Protein AF-A0A2H9RKA5-F1 (afdb_monomer_lite)

Radius of gyration: 24.96 Å; chains: 1; bounding box: 64×32×55 Å

Secondary structure (DSSP, 8-state):
---HHHHHHHHHHHHHHHHHHTTPPP---HHHHHHHHHHHHHHHH-HHHHHHHHHHHHHHHHHHHHHHHHHHHHHHHHHHHHHHHSSSSGGG----SS--S----HHHHHHHHT--HHHHHHHHHHTTTS-HHHHHHHHHT-

Foldseek 3Di:
DDDVVVVVLVVLVVVCVVCVVVVHHRPDPSLVVVLCVVLVVVCVVPPVVSVVCNVCVVVVVVVVVVVVVVVVVLVVQQVVQCVPVVGRPHPCADDGPDPTFQRDNLVVVCVVLVHDSVQLVVQCVVVSVDDNVVSCCVSSVD

Sequence (142 aa):
IFSAKYRRLTKESLDCMFRTVTLRKCRSGLDERIKGDVTGKLMRFSPGLAKGFFRYYKIIAWIILIIFIWSAYASALGMYNYYKHGNCNGVEGGFCILPGGNDYDTKALALEYGLDEKELADCLEKNRYLGKEECLNYCLGI

Structure (mmCIF, N/CA/C/O backbone):
data_AF-A0A2H9RKA5-F1
#
_entry.id   AF-A0A2H9RKA5-F1
#
loop_
_atom_site.group_PDB
_atom_site.id
_atom_site.type_symbol
_atom_site.label_atom_id
_atom_site.label_alt_id
_atom_site.label_comp_id
_atom_site.label_asym_id
_atom_site.label_entity_id
_atom_site.label_seq_id
_atom_site.pdbx_PDB_ins_code
_atom_site.Cartn_x
_atom_site.Cartn_y
_atom_site.Cartn_z
_atom_site.occupancy
_atom_site.B_iso_or_equiv
_atom_site.auth_seq_id
_atom_site.auth_comp_id
_atom_site.auth_asym_id
_atom_site.auth_atom_id
_atom_site.pdbx_PDB_model_num
ATOM 1 N N . ILE A 1 1 ? -3.344 -20.237 9.811 1.00 48.34 1 ILE A N 1
ATOM 2 C CA . ILE A 1 1 ? -4.195 -19.374 8.946 1.00 48.34 1 ILE A CA 1
ATOM 3 C C . ILE A 1 1 ? -5.612 -19.928 8.705 1.00 48.34 1 ILE A C 1
ATOM 5 O O . ILE A 1 1 ? -6.524 -19.138 8.498 1.00 48.34 1 ILE A O 1
ATOM 9 N N . PHE A 1 2 ? -5.867 -21.234 8.870 1.00 46.75 2 PHE A N 1
ATOM 10 C CA . PHE A 1 2 ? -7.210 -21.830 8.757 1.00 46.75 2 PHE A CA 1
ATOM 11 C C . PHE A 1 2 ? -7.879 -22.109 10.117 1.00 46.75 2 PHE A C 1
ATOM 13 O O . PHE A 1 2 ? -8.161 -23.253 10.447 1.00 46.75 2 PHE A O 1
ATOM 20 N N . SER A 1 3 ? -8.149 -21.085 10.934 1.00 56.56 3 SER A N 1
ATOM 21 C CA . SER A 1 3 ? -9.073 -21.276 12.070 1.00 56.56 3 SER A CA 1
ATOM 22 C C . SER A 1 3 ? -10.496 -20.964 11.611 1.00 56.56 3 SER A C 1
ATOM 24 O O . SER A 1 3 ? -10.734 -19.918 11.000 1.00 56.56 3 SER A O 1
ATOM 26 N N . ALA A 1 4 ? -11.451 -21.846 11.915 1.00 65.75 4 ALA A N 1
ATOM 27 C CA . ALA A 1 4 ? -12.864 -21.709 11.542 1.00 65.75 4 ALA A CA 1
ATOM 28 C C . ALA A 1 4 ? -13.466 -20.347 11.945 1.00 65.75 4 ALA A C 1
ATOM 30 O O . ALA A 1 4 ? -14.308 -19.797 11.232 1.00 65.75 4 ALA A O 1
ATOM 31 N N . LYS A 1 5 ? -12.961 -19.762 13.041 1.00 67.44 5 LYS A N 1
ATOM 32 C CA . LYS A 1 5 ? -13.312 -18.417 13.509 1.00 67.44 5 LYS A CA 1
ATOM 33 C C . LYS A 1 5 ? -12.943 -17.328 12.495 1.00 67.44 5 LYS A C 1
ATOM 35 O O . LYS A 1 5 ? -13.793 -16.508 12.159 1.00 67.44 5 LYS A O 1
ATOM 40 N N . TYR A 1 6 ? -11.718 -17.340 11.965 1.00 69.38 6 TYR A N 1
ATOM 41 C CA . TYR A 1 6 ? -11.275 -16.342 10.985 1.00 69.38 6 TYR A CA 1
ATOM 42 C C . TYR A 1 6 ? -11.999 -16.504 9.646 1.00 69.38 6 TYR A C 1
ATOM 44 O O . TYR A 1 6 ? -12.414 -15.509 9.069 1.00 69.38 6 TYR A O 1
ATOM 52 N N . ARG A 1 7 ? -12.271 -17.738 9.195 1.00 77.12 7 ARG A N 1
ATOM 53 C CA . ARG A 1 7 ? -12.998 -17.984 7.933 1.00 77.12 7 ARG A CA 1
ATOM 54 C C . ARG A 1 7 ? -14.420 -17.410 7.944 1.00 77.12 7 ARG A C 1
ATOM 56 O O . ARG A 1 7 ? -14.873 -16.899 6.922 1.00 77.12 7 ARG A O 1
ATOM 63 N N . ARG A 1 8 ? -15.126 -17.490 9.080 1.00 79.44 8 ARG A N 1
ATOM 64 C CA . ARG A 1 8 ? -16.472 -16.910 9.228 1.00 79.44 8 ARG A CA 1
ATOM 65 C C . ARG A 1 8 ? -16.429 -15.383 9.171 1.00 79.44 8 ARG A C 1
ATOM 67 O O . ARG A 1 8 ? -17.203 -14.803 8.418 1.00 79.44 8 ARG A O 1
ATOM 74 N N . LEU A 1 9 ? -15.486 -14.762 9.887 1.00 76.69 9 LEU A N 1
ATOM 75 C CA . LEU A 1 9 ? -15.279 -13.311 9.830 1.00 76.69 9 LEU A CA 1
ATOM 76 C C . LEU A 1 9 ? -14.918 -12.850 8.413 1.00 76.69 9 LEU A C 1
ATOM 78 O O . LEU A 1 9 ? -15.536 -11.922 7.912 1.00 76.69 9 LEU A O 1
ATOM 82 N N . THR A 1 10 ? -13.986 -13.523 7.730 1.00 79.62 10 THR A N 1
ATOM 83 C CA . THR A 1 10 ? -13.591 -13.160 6.359 1.00 79.62 10 THR A CA 1
ATOM 84 C C . THR A 1 10 ? -14.762 -13.244 5.382 1.00 79.62 10 THR A C 1
ATOM 86 O O . THR A 1 10 ? -14.905 -12.362 4.542 1.00 79.62 10 THR A O 1
ATOM 89 N N . LYS A 1 11 ? -15.631 -14.259 5.494 1.00 81.81 11 LYS A N 1
ATOM 90 C CA . LYS A 1 11 ? -16.845 -14.351 4.665 1.00 81.81 11 LYS A CA 1
ATOM 91 C C . LYS A 1 11 ? -17.804 -13.185 4.910 1.00 81.81 11 LYS A C 1
ATOM 93 O O . LYS A 1 11 ? -18.315 -12.629 3.945 1.00 81.81 11 LYS A O 1
ATOM 98 N N . GLU A 1 12 ? -18.029 -12.816 6.172 1.00 80.75 12 GLU A N 1
ATOM 99 C CA . GLU A 1 12 ? -18.874 -11.666 6.522 1.00 80.75 12 GLU A CA 1
ATOM 100 C C . GLU A 1 12 ? -18.278 -10.352 5.989 1.00 80.75 12 GLU A C 1
ATOM 102 O O . GLU A 1 12 ? -19.003 -9.564 5.386 1.00 80.75 12 GLU A O 1
ATOM 107 N N . SER A 1 13 ? -16.964 -10.142 6.129 1.00 80.62 13 SER A N 1
ATOM 108 C CA . SER A 1 13 ? -16.269 -8.962 5.597 1.00 80.62 13 SER A CA 1
ATOM 109 C C . SER A 1 13 ? -16.319 -8.885 4.070 1.00 80.62 13 SER A C 1
ATOM 111 O O . SER A 1 13 ? -16.569 -7.812 3.524 1.00 80.62 13 SER A O 1
ATOM 113 N N . LEU A 1 14 ? -16.108 -10.008 3.374 1.00 81.00 14 LEU A N 1
ATOM 114 C CA . LEU A 1 14 ? -16.146 -10.067 1.911 1.00 81.00 14 LEU A CA 1
ATOM 115 C C . LEU A 1 14 ? -17.554 -9.799 1.373 1.00 81.00 14 LEU A C 1
ATOM 117 O O . LEU A 1 14 ? -17.700 -8.958 0.491 1.00 81.00 14 LEU A O 1
ATOM 121 N N . ASP A 1 15 ? -18.592 -10.439 1.925 1.00 82.56 15 ASP A N 1
ATOM 122 C CA . ASP A 1 15 ? -19.989 -10.169 1.536 1.00 82.56 15 ASP A CA 1
ATOM 123 C C . ASP A 1 15 ? -20.332 -8.684 1.726 1.00 82.56 15 ASP A C 1
ATOM 125 O O . ASP A 1 15 ? -20.945 -8.054 0.863 1.00 82.56 15 ASP A O 1
ATOM 129 N N . CYS A 1 16 ? -19.852 -8.091 2.819 1.00 81.00 16 CYS A N 1
ATOM 130 C CA . CYS A 1 16 ? -19.988 -6.667 3.076 1.00 81.00 16 CYS A CA 1
ATOM 131 C C . CYS A 1 16 ? -19.253 -5.774 2.065 1.00 81.00 16 CYS A C 1
ATOM 133 O O . CYS A 1 16 ? -19.842 -4.808 1.574 1.00 81.00 16 CYS A O 1
ATOM 135 N N . MET A 1 17 ? -17.998 -6.085 1.722 1.00 79.69 17 MET A N 1
ATOM 136 C CA . MET A 1 17 ? -17.237 -5.350 0.704 1.00 79.69 17 MET A CA 1
ATOM 137 C C . MET A 1 17 ? -17.929 -5.409 -0.656 1.00 79.69 17 MET A C 1
ATOM 139 O O . MET A 1 17 ? -18.163 -4.364 -1.257 1.00 79.69 17 MET A O 1
ATOM 143 N N . PHE A 1 18 ? -18.323 -6.601 -1.114 1.00 80.69 18 PHE A N 1
ATOM 144 C CA . PHE A 1 18 ? -19.013 -6.760 -2.396 1.00 80.69 18 PHE A CA 1
ATOM 145 C C . PHE A 1 18 ? -20.341 -6.000 -2.423 1.00 80.69 18 PHE A C 1
ATOM 147 O O . PHE A 1 18 ? -20.632 -5.297 -3.389 1.00 80.69 18 PHE A O 1
ATOM 154 N N . ARG A 1 19 ? -21.124 -6.048 -1.338 1.00 81.81 19 ARG A N 1
ATOM 155 C CA . ARG A 1 19 ? -22.354 -5.251 -1.224 1.00 81.81 19 ARG A CA 1
ATOM 156 C C . ARG A 1 19 ? -22.077 -3.752 -1.271 1.00 81.81 19 ARG A C 1
ATOM 158 O O . ARG A 1 19 ? -22.781 -3.052 -1.992 1.00 81.81 19 ARG A O 1
ATOM 165 N N . THR A 1 20 ? -21.045 -3.284 -0.576 1.00 78.56 20 THR A N 1
ATOM 166 C CA . THR A 1 20 ? -20.651 -1.866 -0.547 1.00 78.56 20 THR A CA 1
ATOM 167 C C . THR A 1 20 ? -20.220 -1.375 -1.928 1.00 78.56 20 THR A C 1
ATOM 169 O O . THR A 1 20 ? -20.661 -0.310 -2.349 1.00 78.56 20 THR A O 1
ATOM 172 N N . VAL A 1 21 ? -19.449 -2.178 -2.672 1.00 81.88 21 VAL A N 1
ATOM 173 C CA . VAL A 1 21 ? -19.100 -1.891 -4.077 1.00 81.88 21 VAL A CA 1
ATOM 174 C C . VAL A 1 21 ? -20.362 -1.787 -4.942 1.00 81.88 21 VAL A C 1
ATOM 176 O O . VAL A 1 21 ? -20.456 -0.911 -5.793 1.00 81.88 21 VAL A O 1
ATOM 179 N N . THR A 1 22 ? -21.382 -2.609 -4.674 1.00 85.06 22 THR A N 1
ATOM 180 C CA . THR A 1 22 ? -22.701 -2.526 -5.336 1.00 85.06 22 THR A CA 1
ATOM 181 C C . THR A 1 22 ? -23.665 -1.499 -4.717 1.00 85.06 22 THR A C 1
ATOM 183 O O . THR A 1 22 ? -24.870 -1.579 -4.954 1.00 85.06 22 THR A O 1
ATOM 186 N N . LEU A 1 23 ? -23.179 -0.564 -3.887 1.00 78.69 23 LEU A N 1
ATOM 187 C CA . LEU A 1 23 ? -23.970 0.466 -3.188 1.00 78.69 23 LEU A CA 1
ATOM 188 C C . LEU A 1 23 ? -25.093 -0.076 -2.277 1.00 78.69 23 LEU A C 1
ATOM 190 O O . LEU A 1 23 ? -26.021 0.642 -1.900 1.00 78.69 23 LEU A O 1
ATOM 194 N N . ARG A 1 24 ? -25.024 -1.350 -1.879 1.00 78.81 24 ARG A N 1
ATOM 195 C CA . ARG A 1 24 ? -25.981 -1.993 -0.970 1.00 78.81 24 ARG A CA 1
ATOM 196 C C . ARG A 1 24 ? -25.491 -1.908 0.473 1.00 78.81 24 ARG A C 1
ATOM 198 O O . ARG A 1 24 ? -24.317 -2.127 0.760 1.00 78.81 24 ARG A O 1
ATOM 205 N N . LYS A 1 25 ? -26.418 -1.666 1.407 1.00 70.75 25 LYS A N 1
ATOM 206 C CA . LYS A 1 25 ? -26.121 -1.683 2.847 1.00 70.75 25 LYS A CA 1
ATOM 207 C C . LYS A 1 25 ? -25.689 -3.083 3.296 1.00 70.75 25 LYS A C 1
ATOM 209 O O . LYS A 1 25 ? -26.328 -4.087 2.966 1.00 70.75 25 LYS A O 1
ATOM 214 N N . CYS A 1 26 ? -24.625 -3.130 4.089 1.00 72.75 26 CYS A N 1
ATOM 215 C CA . CYS A 1 26 ? -24.232 -4.312 4.844 1.00 72.75 26 CYS A CA 1
ATOM 216 C C . CYS A 1 26 ? -25.342 -4.763 5.792 1.00 72.75 26 CYS A C 1
ATOM 218 O O . CYS A 1 26 ? -25.965 -3.936 6.453 1.00 72.75 26 CYS A O 1
ATOM 220 N N . ARG A 1 27 ? -25.559 -6.080 5.895 1.00 66.31 27 ARG A N 1
ATOM 221 C CA . ARG A 1 27 ? -26.451 -6.673 6.908 1.00 66.31 27 ARG A CA 1
ATOM 222 C C . ARG A 1 27 ? -25.726 -7.077 8.200 1.00 66.31 27 ARG A C 1
ATOM 224 O O . ARG A 1 27 ? -26.387 -7.467 9.153 1.00 66.31 27 ARG A O 1
ATOM 231 N N . SER A 1 28 ? -24.393 -7.028 8.226 1.00 66.62 28 SER A N 1
ATOM 232 C CA . SER A 1 28 ? -23.585 -7.513 9.351 1.00 66.62 28 SER A CA 1
ATOM 233 C C . SER A 1 28 ? -23.190 -6.377 10.300 1.00 66.62 28 SER A C 1
ATOM 235 O O . SER A 1 28 ? -22.651 -5.378 9.837 1.00 66.62 28 SER A O 1
ATOM 237 N N . GLY A 1 29 ? -23.389 -6.562 11.613 1.00 72.44 29 GLY A N 1
ATOM 238 C CA . GLY A 1 29 ? -22.880 -5.686 12.690 1.00 72.44 29 GLY A CA 1
ATOM 239 C C . GLY A 1 29 ? -21.406 -5.949 13.028 1.00 72.44 29 GLY A C 1
ATOM 240 O O . GLY A 1 29 ? -21.012 -6.013 14.196 1.00 72.44 29 GLY A O 1
ATOM 241 N N . LEU A 1 30 ? -20.601 -6.239 12.004 1.00 72.75 30 LEU A N 1
ATOM 242 C CA . LEU A 1 30 ? -19.183 -6.565 12.144 1.00 72.75 30 LEU A CA 1
ATOM 243 C C . LEU A 1 30 ? -18.394 -5.364 12.683 1.00 72.75 30 LEU A C 1
ATOM 245 O O . LEU A 1 30 ? -17.514 -5.530 13.524 1.00 72.75 30 LEU A O 1
ATOM 249 N N . ASP A 1 31 ? -18.736 -4.166 12.221 1.00 71.50 31 ASP A N 1
ATOM 250 C CA . ASP A 1 31 ? -18.198 -2.888 12.679 1.00 71.50 31 ASP A CA 1
ATOM 251 C C . ASP A 1 31 ? -18.388 -2.701 14.187 1.00 71.50 31 ASP A C 1
ATOM 253 O O . ASP A 1 31 ? -17.439 -2.371 14.896 1.00 71.50 31 ASP A O 1
ATOM 257 N N . GLU A 1 32 ? -19.576 -3.004 14.701 1.00 76.81 32 GLU A N 1
ATOM 258 C CA . GLU A 1 32 ? -19.897 -2.872 16.119 1.00 76.81 32 GLU A CA 1
ATOM 259 C C . GLU A 1 32 ? -19.173 -3.921 16.976 1.00 76.81 32 GLU A C 1
ATOM 261 O O . GLU A 1 32 ? -18.641 -3.601 18.042 1.00 76.81 32 GLU A O 1
ATOM 266 N N . ARG A 1 33 ? -19.031 -5.154 16.467 1.00 79.69 33 ARG A N 1
ATOM 267 C CA . ARG A 1 33 ? -18.228 -6.210 17.111 1.00 79.69 33 ARG A CA 1
ATOM 268 C C . ARG A 1 33 ? -16.739 -5.873 17.149 1.00 79.69 33 ARG A C 1
ATOM 270 O O . ARG A 1 33 ? -16.105 -6.070 18.182 1.00 79.69 33 ARG A O 1
ATOM 277 N N . ILE A 1 34 ? -16.175 -5.372 16.048 1.00 80.06 34 ILE A N 1
ATOM 278 C CA . ILE A 1 34 ? -14.762 -4.970 15.973 1.00 80.06 34 ILE A CA 1
ATOM 279 C C . ILE A 1 34 ? -14.519 -3.775 16.891 1.00 80.06 34 ILE A C 1
ATOM 281 O O . ILE A 1 34 ? -13.565 -3.785 17.666 1.00 80.06 34 ILE A O 1
ATOM 285 N N . LYS A 1 35 ? -15.397 -2.769 16.849 1.00 79.94 35 LYS A N 1
ATOM 286 C CA . LYS A 1 35 ? -15.331 -1.610 17.739 1.00 79.94 35 LYS A CA 1
ATOM 287 C C . LYS A 1 35 ? -15.366 -2.046 19.204 1.00 79.94 35 LYS A C 1
ATOM 289 O O . LYS A 1 35 ? -14.507 -1.627 19.970 1.00 79.94 35 LYS A O 1
ATOM 294 N N . GLY A 1 36 ? -16.293 -2.930 19.576 1.00 80.50 36 GLY A N 1
ATOM 295 C CA . GLY A 1 36 ? -16.406 -3.477 20.929 1.00 80.50 36 GLY A CA 1
ATOM 296 C C . GLY A 1 36 ? -15.172 -4.268 21.374 1.00 80.50 36 GLY A C 1
ATOM 297 O O . GLY A 1 36 ? -14.652 -4.016 22.459 1.00 80.50 36 GLY A O 1
ATOM 298 N N . ASP A 1 37 ? -14.661 -5.177 20.538 1.00 83.19 37 ASP A N 1
ATOM 299 C CA . ASP A 1 37 ? -13.498 -6.013 20.882 1.00 83.19 37 ASP A CA 1
ATOM 300 C C . ASP A 1 37 ? -12.205 -5.186 20.992 1.00 83.19 37 ASP A C 1
ATOM 302 O O . ASP A 1 37 ? -11.422 -5.359 21.929 1.00 83.19 37 ASP A O 1
ATOM 306 N N . VAL A 1 38 ? -11.995 -4.236 20.072 1.00 82.12 38 VAL A N 1
ATOM 307 C CA . VAL A 1 38 ? -10.823 -3.347 20.084 1.00 82.12 38 VAL A CA 1
ATOM 308 C C . VAL A 1 38 ? -10.900 -2.363 21.246 1.00 82.12 38 VAL A C 1
ATOM 310 O O . VAL A 1 38 ? -9.929 -2.235 21.988 1.00 82.12 38 VAL A O 1
ATOM 313 N N . THR A 1 39 ? -12.044 -1.705 21.465 1.00 80.75 39 THR A N 1
ATOM 314 C CA . THR A 1 39 ? -12.217 -0.795 22.607 1.00 80.75 39 THR A CA 1
ATOM 315 C C . THR A 1 39 ? -12.094 -1.544 23.933 1.00 80.75 39 THR A C 1
ATOM 317 O O . THR A 1 39 ? -11.425 -1.043 24.832 1.00 80.75 39 THR A O 1
ATOM 320 N N . GLY A 1 40 ? -12.645 -2.756 24.052 1.00 81.62 40 GLY A N 1
ATOM 321 C CA . GLY A 1 40 ? -12.539 -3.580 25.259 1.00 81.62 40 GLY A CA 1
ATOM 322 C C . GLY A 1 40 ? -11.099 -3.985 25.591 1.00 81.62 40 GLY A C 1
ATOM 323 O O . GLY A 1 40 ? -10.693 -3.932 26.752 1.00 81.62 40 GLY A O 1
ATOM 324 N N . LYS A 1 41 ? -10.288 -4.322 24.580 1.00 83.38 41 LYS A N 1
ATOM 325 C CA . LYS A 1 41 ? -8.847 -4.570 24.769 1.00 83.38 41 LYS A CA 1
ATOM 326 C C . LYS A 1 41 ? -8.078 -3.291 25.083 1.00 83.38 41 LYS A C 1
ATOM 328 O O . LYS A 1 41 ? -7.233 -3.300 25.973 1.00 83.38 41 LYS A O 1
ATOM 333 N N . LEU A 1 42 ? -8.387 -2.192 24.398 1.00 82.81 42 LEU A N 1
ATOM 334 C CA . LEU A 1 42 ? -7.706 -0.913 24.586 1.00 82.81 42 LEU A CA 1
ATOM 335 C C . LEU A 1 42 ? -7.991 -0.312 25.970 1.00 82.81 42 LEU A C 1
ATOM 337 O O . LEU A 1 42 ? -7.088 0.255 26.577 1.00 82.81 42 LEU A O 1
ATOM 341 N N . MET A 1 43 ? -9.193 -0.526 26.519 1.00 80.44 43 MET A N 1
ATOM 342 C CA . MET A 1 43 ? -9.551 -0.144 27.892 1.00 80.44 43 MET A CA 1
ATOM 343 C C . MET A 1 43 ? -8.658 -0.798 28.951 1.00 80.44 43 MET A C 1
ATOM 345 O O . MET A 1 43 ? -8.414 -0.174 29.980 1.00 80.44 43 MET A O 1
ATOM 349 N N . ARG A 1 44 ? -8.143 -2.014 28.708 1.00 82.44 44 ARG A N 1
ATOM 350 C CA . ARG A 1 44 ? -7.217 -2.692 29.635 1.00 82.44 44 ARG A CA 1
ATOM 351 C C . ARG A 1 44 ? -5.839 -2.035 29.693 1.00 82.44 44 ARG A C 1
ATOM 353 O O . ARG A 1 44 ? -5.168 -2.159 30.707 1.00 82.44 44 ARG A O 1
ATOM 360 N N . PHE A 1 45 ? -5.421 -1.370 28.616 1.00 82.69 45 PHE A N 1
ATOM 361 C CA . PHE A 1 45 ? -4.118 -0.708 28.528 1.00 82.69 45 PHE A CA 1
ATOM 362 C C . PHE A 1 45 ? -4.205 0.776 28.878 1.00 82.69 45 PHE A C 1
ATOM 364 O O . PHE A 1 45 ? -3.386 1.2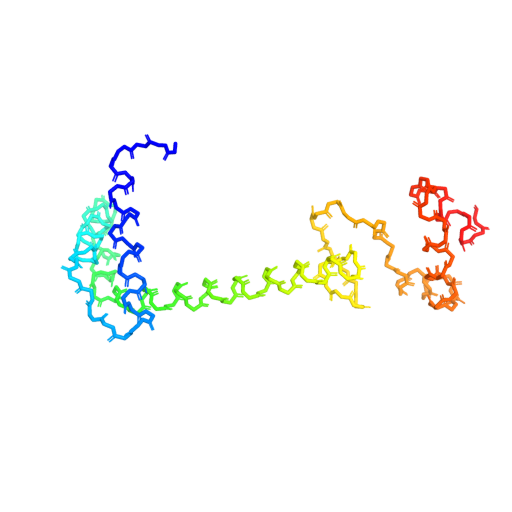86 29.633 1.00 82.69 45 PHE A O 1
ATOM 371 N N . SER A 1 46 ? -5.191 1.489 28.327 1.00 78.50 46 SER A N 1
ATOM 372 C CA . SER A 1 46 ? -5.410 2.899 28.646 1.00 78.50 46 SER A CA 1
ATOM 373 C C . SER A 1 46 ? -6.865 3.335 28.391 1.00 78.50 46 SER A C 1
ATOM 375 O O . SER A 1 46 ? -7.357 3.311 27.255 1.00 78.50 46 SER A O 1
ATOM 377 N N . PRO A 1 47 ? -7.583 3.809 29.424 1.00 79.50 47 PRO A N 1
ATOM 378 C CA . PRO A 1 47 ? -8.975 4.239 29.279 1.00 79.50 47 PRO A CA 1
ATOM 379 C C . PRO A 1 47 ? -9.120 5.521 28.436 1.00 79.50 47 PRO A C 1
ATOM 381 O O . PRO A 1 47 ? -10.133 5.708 27.759 1.00 79.50 47 PRO A O 1
ATOM 384 N N . GLY A 1 48 ? -8.096 6.385 28.419 1.00 80.00 48 GLY A N 1
ATOM 385 C CA . GLY A 1 48 ? -8.081 7.617 27.622 1.00 80.00 48 GLY A CA 1
ATOM 386 C C . GLY A 1 48 ? -8.072 7.362 26.110 1.00 80.00 48 GLY A C 1
ATOM 387 O O . GLY A 1 48 ? -8.915 7.900 25.387 1.00 80.00 48 GLY A O 1
ATOM 388 N N . LEU A 1 49 ? -7.183 6.482 25.632 1.00 77.62 49 LEU A N 1
ATOM 389 C CA . LEU A 1 49 ? -7.119 6.114 24.211 1.00 77.62 49 LEU A CA 1
ATOM 390 C C . LEU A 1 49 ? -8.358 5.323 23.778 1.00 77.62 49 LEU A C 1
ATOM 392 O O . LEU A 1 49 ? -8.858 5.527 22.672 1.00 77.62 49 LEU A O 1
ATOM 396 N N . ALA A 1 50 ? -8.915 4.489 24.661 1.00 79.12 50 ALA A N 1
ATOM 397 C CA .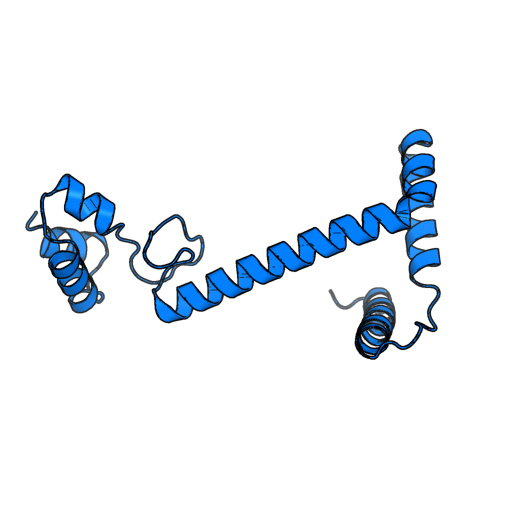 ALA A 1 50 ? -10.150 3.761 24.386 1.00 79.12 50 ALA A CA 1
ATOM 398 C C . ALA A 1 50 ? -11.343 4.694 24.118 1.00 79.12 50 ALA A C 1
ATOM 400 O O . ALA A 1 50 ? -12.101 4.476 23.169 1.00 79.12 50 ALA A O 1
ATOM 401 N N . LYS A 1 51 ? -11.477 5.772 24.903 1.00 80.94 51 LYS A N 1
ATOM 402 C CA . LYS A 1 51 ? -12.523 6.790 24.711 1.00 80.94 51 LYS A CA 1
ATOM 403 C C . LYS A 1 51 ? -12.346 7.547 23.391 1.00 80.94 51 LYS A C 1
ATOM 405 O O . LYS A 1 51 ? -13.331 7.788 22.690 1.00 80.94 51 LYS A O 1
ATOM 410 N N . GLY A 1 52 ? -11.103 7.879 23.032 1.00 80.19 52 GLY A N 1
ATOM 411 C CA . GLY A 1 52 ? -10.769 8.518 21.756 1.00 80.19 52 GLY A CA 1
ATOM 412 C C . GLY A 1 52 ? -11.103 7.630 20.556 1.00 80.19 52 GLY A C 1
ATOM 413 O O . GLY A 1 52 ? -11.835 8.048 19.659 1.00 80.19 52 GLY A O 1
ATOM 414 N N . PHE A 1 53 ? -10.656 6.374 20.581 1.00 82.06 53 PHE A N 1
ATOM 415 C CA . PHE A 1 53 ? -10.935 5.401 19.526 1.00 82.06 53 PHE A CA 1
ATOM 416 C C . PHE A 1 53 ? -12.438 5.155 19.353 1.00 82.06 53 PHE A C 1
ATOM 418 O O . PHE A 1 53 ? -12.938 5.158 18.232 1.00 82.06 53 PHE A O 1
ATOM 425 N N . PHE A 1 54 ? -13.196 5.013 20.446 1.00 81.25 54 PHE A N 1
ATOM 426 C CA . PHE A 1 54 ? -14.639 4.772 20.367 1.00 81.25 54 PHE A CA 1
ATOM 427 C C . PHE A 1 54 ? -15.413 5.956 19.759 1.00 81.25 54 PHE A C 1
ATOM 429 O O . PHE A 1 54 ? -16.386 5.742 19.028 1.00 81.25 54 PHE A O 1
ATOM 436 N N . ARG A 1 55 ? -14.983 7.197 20.033 1.00 85.38 55 ARG A N 1
ATOM 437 C CA . ARG A 1 55 ? -15.596 8.417 19.480 1.00 85.38 55 ARG A CA 1
ATOM 438 C C . ARG A 1 55 ? -15.226 8.638 18.011 1.00 85.38 55 ARG A C 1
ATOM 440 O O . ARG A 1 55 ? -16.100 8.989 17.225 1.00 85.38 55 ARG A O 1
ATOM 447 N N . TYR A 1 56 ? -13.970 8.403 17.633 1.00 86.56 56 TYR A N 1
ATOM 448 C CA . TYR A 1 56 ? -13.455 8.702 16.290 1.00 86.56 56 TYR A CA 1
ATOM 449 C C . TYR A 1 56 ? -13.286 7.476 15.383 1.00 86.56 56 TYR A C 1
ATOM 451 O O . TYR A 1 56 ? -12.717 7.596 14.301 1.00 86.56 56 TYR A O 1
ATOM 459 N N . TYR A 1 57 ? -13.822 6.315 15.773 1.00 83.12 57 TYR A N 1
ATOM 460 C CA . TYR A 1 57 ? -13.706 5.046 15.042 1.00 83.12 57 TYR A CA 1
ATOM 461 C C . TYR A 1 57 ? -13.973 5.182 13.537 1.00 83.12 57 TYR A C 1
ATOM 463 O O . TYR A 1 57 ? -13.201 4.687 12.722 1.00 83.12 57 TYR A O 1
ATOM 471 N N . LYS A 1 58 ? -15.035 5.908 13.161 1.00 82.25 58 LYS A N 1
ATOM 472 C CA . LYS A 1 58 ? -15.409 6.098 11.754 1.00 82.25 58 LYS A CA 1
ATOM 473 C C . LYS A 1 58 ? -14.349 6.883 10.971 1.00 82.25 58 LYS A C 1
ATOM 475 O O . LYS A 1 58 ? -14.054 6.520 9.842 1.00 82.25 58 LYS A O 1
ATOM 480 N N . ILE A 1 59 ? -13.760 7.919 11.569 1.00 86.50 59 ILE A N 1
ATOM 481 C CA . ILE A 1 59 ? -12.707 8.731 10.936 1.00 86.50 59 ILE A CA 1
ATOM 482 C C . ILE A 1 59 ? -11.427 7.906 10.798 1.00 86.50 59 ILE A C 1
ATOM 484 O O . ILE A 1 59 ? -10.842 7.854 9.723 1.00 86.50 59 ILE A O 1
ATOM 488 N N . ILE A 1 60 ? -11.035 7.206 11.865 1.00 85.75 60 ILE A N 1
ATOM 489 C CA . ILE A 1 60 ? -9.847 6.344 11.874 1.00 85.75 60 ILE A CA 1
ATOM 490 C C . ILE A 1 60 ? -9.966 5.260 10.795 1.00 85.75 60 ILE A C 1
ATOM 492 O O . ILE A 1 60 ? -9.023 5.041 10.040 1.00 85.75 60 ILE A O 1
ATOM 496 N N . ALA A 1 61 ? -11.137 4.627 10.675 1.00 83.25 61 ALA A N 1
ATOM 497 C CA . ALA A 1 61 ? -11.395 3.626 9.644 1.00 83.25 61 ALA A CA 1
ATOM 498 C C . ALA A 1 61 ? -11.247 4.198 8.222 1.00 83.25 61 ALA A C 1
ATOM 500 O O . ALA A 1 61 ? -10.649 3.550 7.368 1.00 83.25 61 ALA A O 1
ATOM 501 N N . TRP A 1 62 ? -11.735 5.418 7.976 1.00 83.75 62 TRP A N 1
ATOM 502 C CA . TRP A 1 62 ? -11.569 6.100 6.688 1.00 83.75 62 TRP A CA 1
ATOM 503 C C . TRP A 1 62 ? -10.111 6.457 6.383 1.00 83.75 62 TRP A C 1
ATOM 505 O O . TRP A 1 62 ? -9.666 6.246 5.259 1.00 83.75 62 TRP A O 1
ATOM 515 N N . ILE A 1 63 ? -9.350 6.940 7.369 1.00 90.69 63 ILE A N 1
ATOM 516 C CA . ILE A 1 63 ? -7.918 7.244 7.202 1.00 90.69 63 ILE A CA 1
ATOM 517 C C . ILE A 1 63 ? -7.147 5.977 6.819 1.00 90.69 63 ILE A C 1
ATOM 519 O O . ILE A 1 63 ? -6.409 5.976 5.837 1.00 90.69 63 ILE A O 1
ATOM 523 N N . ILE A 1 64 ? -7.357 4.881 7.555 1.00 87.31 64 ILE A N 1
ATOM 524 C CA . ILE A 1 64 ? -6.712 3.593 7.267 1.00 87.31 64 ILE A CA 1
ATOM 525 C C . ILE A 1 64 ? -7.102 3.096 5.872 1.00 87.31 64 ILE A C 1
ATOM 527 O O . ILE A 1 64 ? -6.246 2.604 5.144 1.00 87.31 64 ILE A O 1
ATOM 531 N N . LEU A 1 65 ? -8.369 3.253 5.478 1.00 86.81 65 LEU A N 1
ATOM 532 C CA . LEU A 1 65 ? -8.834 2.868 4.148 1.00 86.81 65 LEU A CA 1
ATOM 533 C C . LEU A 1 65 ? -8.130 3.665 3.040 1.00 86.81 65 LEU A C 1
ATOM 535 O O . LEU A 1 65 ? -7.683 3.070 2.065 1.00 86.81 65 LEU A O 1
ATOM 539 N N . ILE A 1 66 ? -7.993 4.986 3.193 1.00 90.69 66 ILE A N 1
ATOM 540 C CA . ILE A 1 66 ? -7.302 5.844 2.217 1.00 90.69 66 ILE A CA 1
ATOM 541 C C . ILE A 1 66 ? -5.829 5.439 2.092 1.00 90.69 66 ILE A C 1
ATOM 543 O O . ILE A 1 66 ? -5.338 5.264 0.979 1.00 90.69 66 ILE A O 1
ATOM 547 N N . ILE A 1 67 ? -5.141 5.229 3.218 1.00 93.88 67 ILE A N 1
ATOM 548 C CA . ILE A 1 67 ? -3.739 4.782 3.234 1.00 93.88 67 ILE A CA 1
ATOM 549 C C . ILE A 1 67 ? -3.604 3.407 2.575 1.00 93.88 67 ILE A C 1
ATOM 551 O O . ILE A 1 67 ? -2.684 3.184 1.793 1.00 93.88 67 ILE A O 1
ATOM 555 N N . PHE A 1 68 ? -4.532 2.489 2.853 1.00 90.31 68 PHE A N 1
ATOM 556 C CA . PHE A 1 68 ? -4.538 1.162 2.246 1.00 90.31 68 PHE A CA 1
ATOM 557 C C . PHE A 1 68 ? -4.714 1.231 0.725 1.00 90.31 68 PHE A C 1
ATOM 559 O O . PHE A 1 68 ? -3.982 0.565 -0.001 1.00 90.31 68 PHE A O 1
ATOM 566 N N . ILE A 1 69 ? -5.635 2.066 0.234 1.00 91.69 69 ILE A N 1
ATOM 567 C CA . ILE A 1 69 ? -5.845 2.273 -1.205 1.00 91.69 69 ILE A CA 1
ATOM 568 C C . ILE A 1 69 ? -4.599 2.885 -1.850 1.00 91.69 69 ILE A C 1
ATOM 570 O O . ILE A 1 69 ? -4.164 2.408 -2.895 1.00 91.69 69 ILE A O 1
ATOM 574 N N . TRP A 1 70 ? -3.995 3.893 -1.216 1.00 94.12 70 TRP A N 1
ATOM 575 C CA . TRP A 1 70 ? -2.759 4.506 -1.701 1.00 94.12 70 TRP A CA 1
ATOM 576 C C . TRP A 1 70 ? -1.617 3.493 -1.782 1.00 94.12 70 TRP A C 1
ATOM 578 O O . TRP A 1 70 ? -0.940 3.391 -2.803 1.00 94.12 70 TRP A O 1
ATOM 588 N N . SER A 1 71 ? -1.444 2.691 -0.730 1.00 93.06 71 SER A N 1
ATOM 589 C CA . SER A 1 71 ? -0.431 1.639 -0.701 1.00 93.06 71 SER A CA 1
ATOM 590 C C . SER A 1 71 ? -0.684 0.591 -1.781 1.00 93.06 71 SER A C 1
ATOM 592 O O . SER A 1 71 ? 0.254 0.200 -2.465 1.00 93.06 71 SER A O 1
ATOM 594 N N . ALA A 1 72 ? -1.932 0.153 -1.970 1.00 92.50 72 ALA A N 1
ATOM 595 C CA . ALA A 1 72 ? -2.283 -0.808 -3.011 1.00 92.50 72 ALA A CA 1
ATOM 596 C C . ALA A 1 72 ? -2.017 -0.248 -4.418 1.00 92.50 72 ALA A C 1
ATOM 598 O O . ALA A 1 72 ? -1.506 -0.966 -5.275 1.00 92.50 72 ALA A O 1
ATOM 599 N N . TYR A 1 73 ? -2.315 1.035 -4.643 1.00 93.50 73 TYR A N 1
ATOM 600 C CA . TYR A 1 73 ? -2.032 1.722 -5.901 1.00 93.50 73 TYR A CA 1
ATOM 601 C C . TYR A 1 73 ? -0.527 1.807 -6.179 1.00 93.50 73 TYR A C 1
ATOM 603 O O . TYR A 1 73 ? -0.078 1.409 -7.253 1.00 93.50 73 TYR A O 1
ATOM 611 N N . ALA A 1 74 ? 0.266 2.241 -5.196 1.00 88.44 74 ALA A N 1
ATOM 612 C CA . ALA A 1 74 ? 1.720 2.296 -5.315 1.00 88.44 74 ALA A CA 1
ATOM 613 C C . ALA A 1 74 ? 2.330 0.907 -5.575 1.00 88.44 74 ALA A C 1
ATOM 615 O O . ALA A 1 74 ? 3.185 0.758 -6.445 1.00 88.44 74 ALA A O 1
ATOM 616 N N . SER A 1 75 ? 1.850 -0.133 -4.884 1.00 88.94 75 SER A N 1
ATOM 617 C CA . SER A 1 75 ? 2.287 -1.512 -5.127 1.00 88.94 75 SER A CA 1
ATOM 618 C C . SER A 1 75 ? 1.921 -2.009 -6.528 1.00 88.94 75 SER A C 1
ATOM 620 O O . SER A 1 75 ? 2.731 -2.681 -7.162 1.00 88.94 75 SER A O 1
ATOM 622 N N . ALA A 1 76 ? 0.733 -1.672 -7.036 1.00 89.94 76 ALA A N 1
ATOM 623 C CA . ALA A 1 76 ? 0.321 -2.043 -8.387 1.00 89.94 76 ALA A CA 1
ATOM 624 C C . ALA A 1 76 ? 1.197 -1.372 -9.459 1.00 89.94 76 ALA A C 1
ATOM 626 O O . ALA A 1 76 ? 1.607 -2.036 -10.410 1.00 89.94 76 ALA A O 1
ATOM 627 N N . LEU A 1 77 ? 1.534 -0.089 -9.279 1.00 86.94 77 LEU A N 1
ATOM 628 C CA . LEU A 1 77 ? 2.473 0.620 -10.153 1.00 86.94 77 LEU A CA 1
ATOM 629 C C . LEU A 1 77 ? 3.868 -0.003 -10.112 1.00 86.94 77 LEU A C 1
ATOM 631 O O . LEU A 1 77 ? 4.444 -0.255 -11.166 1.00 86.94 77 LEU A O 1
ATOM 635 N N . GLY A 1 78 ? 4.378 -0.314 -8.918 1.00 83.81 78 GLY A N 1
ATOM 636 C CA . GLY A 1 78 ? 5.666 -0.989 -8.767 1.00 83.81 78 GLY A CA 1
ATOM 637 C C . GLY A 1 78 ? 5.697 -2.341 -9.479 1.00 83.81 78 GLY A C 1
ATOM 638 O O . GLY A 1 78 ? 6.663 -2.658 -10.162 1.00 83.81 78 GLY A O 1
ATOM 639 N N . MET A 1 79 ? 4.607 -3.108 -9.406 1.00 85.00 79 MET A N 1
ATOM 640 C CA . MET A 1 79 ? 4.491 -4.393 -10.098 1.00 85.00 79 MET A CA 1
ATOM 641 C C . MET A 1 79 ? 4.413 -4.244 -11.625 1.00 85.00 79 MET A C 1
ATOM 643 O O . MET A 1 79 ? 5.021 -5.028 -12.352 1.00 85.00 79 MET A O 1
ATOM 647 N N . TYR A 1 80 ? 3.693 -3.234 -12.122 1.00 84.56 80 TYR A N 1
ATOM 648 C CA . TYR A 1 80 ? 3.624 -2.929 -13.553 1.00 84.56 80 TYR A CA 1
ATOM 649 C C . TYR A 1 80 ? 4.982 -2.478 -14.107 1.00 84.56 80 TYR A C 1
ATOM 651 O O . TYR A 1 80 ? 5.431 -2.976 -15.141 1.00 84.56 80 TYR A O 1
ATOM 659 N N . ASN A 1 81 ? 5.661 -1.578 -13.393 1.00 77.94 81 ASN A N 1
ATOM 660 C CA . ASN A 1 81 ? 7.000 -1.123 -13.747 1.00 77.94 81 ASN A CA 1
ATOM 661 C C . ASN A 1 81 ? 8.006 -2.269 -13.693 1.00 77.94 81 ASN A C 1
ATOM 663 O O . ASN A 1 81 ? 8.813 -2.393 -14.604 1.00 77.94 81 ASN A O 1
ATOM 667 N N . TYR A 1 82 ? 7.896 -3.167 -12.716 1.00 75.75 82 TYR A N 1
ATOM 668 C CA . TYR A 1 82 ? 8.767 -4.333 -12.620 1.00 75.75 82 TYR A CA 1
ATOM 669 C C . TYR A 1 82 ? 8.612 -5.253 -13.831 1.00 75.75 82 TYR A C 1
ATOM 671 O O . TYR A 1 82 ? 9.598 -5.683 -14.424 1.00 75.75 82 TYR A O 1
ATOM 679 N N . TYR A 1 83 ? 7.370 -5.505 -14.251 1.00 78.50 83 TYR A N 1
ATOM 680 C CA . TYR A 1 83 ? 7.098 -6.328 -15.425 1.00 78.50 83 TYR A CA 1
ATOM 681 C C . TYR A 1 83 ? 7.631 -5.706 -16.726 1.00 78.50 83 TYR A C 1
ATOM 683 O O . TYR A 1 83 ? 8.101 -6.429 -17.600 1.00 78.50 83 TYR A O 1
ATOM 691 N N . LYS A 1 84 ? 7.565 -4.375 -16.865 1.00 73.19 84 LYS A N 1
ATOM 692 C CA . LYS A 1 84 ? 7.924 -3.675 -18.109 1.00 73.19 84 LYS A CA 1
ATOM 693 C C . LYS A 1 84 ? 9.384 -3.212 -18.174 1.00 73.19 84 LYS A C 1
ATOM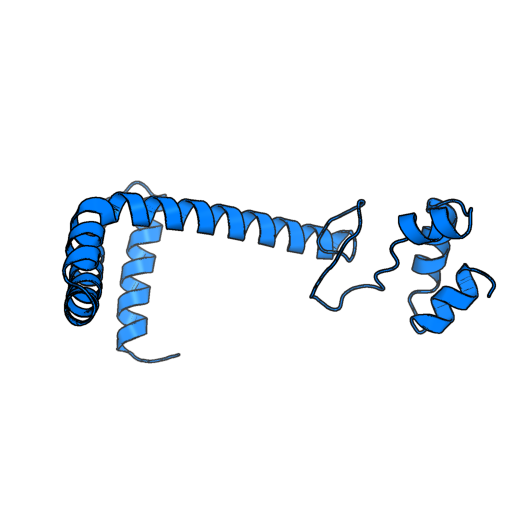 695 O O . LYS A 1 84 ? 10.002 -3.294 -19.228 1.00 73.19 84 LYS A O 1
ATOM 700 N N . HIS A 1 85 ? 9.900 -2.679 -17.076 1.00 66.50 85 HIS A N 1
ATOM 701 C CA . HIS A 1 85 ? 11.193 -2.000 -16.972 1.00 66.50 85 HIS A CA 1
ATOM 702 C C . HIS A 1 85 ? 12.208 -2.775 -16.123 1.00 66.50 85 HIS A C 1
ATOM 704 O O . HIS A 1 85 ? 13.363 -2.373 -16.057 1.00 66.50 85 HIS A O 1
ATOM 710 N N . GLY A 1 86 ? 11.807 -3.875 -15.477 1.00 68.81 86 GLY A N 1
ATOM 711 C CA . GLY A 1 86 ? 12.691 -4.667 -14.617 1.00 68.81 86 GLY A CA 1
ATOM 712 C C . GLY A 1 86 ? 12.947 -4.057 -13.239 1.00 68.81 86 GLY A C 1
ATOM 713 O O . GLY A 1 86 ? 13.624 -4.681 -12.439 1.00 68.81 86 GLY A O 1
ATOM 714 N N . ASN A 1 87 ? 12.375 -2.892 -12.926 1.00 69.19 87 ASN A N 1
ATOM 715 C CA . ASN A 1 87 ? 12.577 -2.194 -11.658 1.00 69.19 87 ASN A CA 1
ATOM 716 C C . ASN A 1 87 ? 11.249 -1.684 -11.069 1.00 69.19 87 ASN A C 1
ATOM 718 O O . ASN A 1 87 ? 10.211 -1.663 -11.728 1.00 69.19 87 ASN A O 1
ATOM 722 N N . CYS A 1 88 ? 11.272 -1.244 -9.813 1.00 74.69 88 CYS A N 1
ATOM 723 C CA . CYS A 1 88 ? 10.075 -0.772 -9.116 1.00 74.69 88 CYS A CA 1
ATOM 724 C C . CYS A 1 88 ? 9.663 0.675 -9.498 1.00 74.69 88 CYS A C 1
ATOM 726 O O . CYS A 1 88 ? 8.483 1.022 -9.406 1.00 74.69 88 CYS A O 1
ATOM 728 N N . ASN A 1 89 ? 10.609 1.521 -9.928 1.00 75.75 89 ASN A N 1
ATOM 729 C CA . ASN A 1 89 ? 10.430 2.982 -10.024 1.00 75.75 89 ASN A CA 1
ATOM 730 C C . ASN A 1 89 ? 10.314 3.534 -11.461 1.00 75.75 89 ASN A C 1
ATOM 732 O O . ASN A 1 89 ? 10.091 4.726 -11.649 1.00 75.75 89 ASN A O 1
ATOM 736 N N . GLY A 1 90 ? 10.412 2.687 -12.485 1.00 69.06 90 GLY A N 1
ATOM 737 C CA . GLY A 1 90 ? 10.397 3.077 -13.894 1.00 69.06 90 GLY A CA 1
ATOM 738 C C . GLY A 1 90 ? 11.745 3.610 -14.398 1.00 69.06 90 GLY A C 1
ATOM 739 O O . GLY A 1 90 ? 12.812 3.172 -13.977 1.00 69.06 90 GLY A O 1
ATOM 740 N N . VAL A 1 91 ? 11.699 4.558 -15.337 1.00 60.59 91 VAL A N 1
ATOM 741 C CA . VAL A 1 91 ? 12.883 5.106 -16.040 1.00 60.59 91 VAL A CA 1
ATOM 742 C C . VAL A 1 91 ? 13.817 5.947 -15.164 1.00 60.59 91 VAL A C 1
ATOM 744 O O . VAL A 1 91 ? 14.910 6.302 -15.595 1.00 60.59 91 VAL A O 1
ATOM 747 N N . GLU A 1 92 ? 13.388 6.316 -13.959 1.00 57.91 92 GLU A N 1
ATOM 748 C CA . GLU A 1 92 ? 14.199 7.122 -13.040 1.00 57.91 92 GLU A CA 1
ATOM 749 C C . GLU A 1 92 ? 15.082 6.271 -12.121 1.00 57.91 92 GLU A C 1
ATOM 751 O O . GLU A 1 92 ? 15.913 6.827 -11.412 1.00 57.91 92 GLU A O 1
ATOM 756 N N . GLY A 1 93 ? 14.970 4.937 -12.187 1.00 58.94 93 GLY A N 1
ATOM 757 C CA . GLY A 1 93 ? 15.783 4.031 -11.375 1.00 58.94 93 GLY A CA 1
ATOM 758 C C . GLY A 1 93 ? 15.500 4.154 -9.870 1.00 58.94 93 GLY A C 1
ATOM 759 O O . GLY A 1 93 ? 14.796 5.045 -9.395 1.00 58.94 93 GLY A O 1
ATOM 760 N N . GLY A 1 94 ? 15.979 3.194 -9.082 1.00 63.62 94 GLY A N 1
ATOM 761 C CA . GLY A 1 94 ? 15.954 3.271 -7.619 1.00 63.62 94 GLY A CA 1
ATOM 762 C C . GLY A 1 94 ? 15.773 1.924 -6.928 1.00 63.62 94 GLY A C 1
ATOM 763 O O . GLY A 1 94 ? 15.589 0.894 -7.567 1.00 63.62 94 GLY A O 1
ATOM 764 N N . PHE A 1 95 ? 15.843 1.943 -5.595 1.00 59.47 95 PHE A N 1
ATOM 765 C CA . PHE A 1 95 ? 15.899 0.734 -4.773 1.00 59.47 95 PHE A CA 1
ATOM 766 C C . PHE A 1 95 ? 14.647 -0.150 -4.929 1.00 59.47 95 PHE A C 1
ATOM 768 O O . PHE A 1 95 ? 13.545 0.248 -4.545 1.00 59.47 95 PHE A O 1
ATOM 775 N N . CYS A 1 96 ? 14.832 -1.370 -5.442 1.00 67.25 96 CYS A N 1
ATOM 776 C CA . CYS A 1 96 ? 13.798 -2.395 -5.565 1.00 67.25 96 CYS A CA 1
ATOM 777 C C . CYS A 1 96 ? 14.184 -3.619 -4.716 1.00 67.25 96 CYS A C 1
ATOM 779 O O . CYS A 1 96 ? 15.304 -4.116 -4.783 1.00 67.25 96 CYS A O 1
ATOM 781 N N . ILE A 1 97 ? 13.263 -4.097 -3.869 1.00 67.19 97 ILE A N 1
ATOM 782 C CA . ILE A 1 97 ? 13.527 -5.227 -2.954 1.00 67.19 97 ILE A CA 1
ATOM 783 C C . ILE A 1 97 ? 13.334 -6.599 -3.617 1.00 67.19 97 ILE A C 1
ATOM 785 O O . ILE A 1 97 ? 13.720 -7.625 -3.059 1.00 67.19 97 ILE A O 1
ATOM 789 N N . LEU A 1 98 ? 12.691 -6.624 -4.786 1.00 62.72 98 LEU A N 1
ATOM 790 C CA . LEU A 1 98 ? 12.479 -7.839 -5.561 1.00 62.72 98 LEU A CA 1
ATOM 791 C C . LEU A 1 98 ? 13.728 -8.111 -6.410 1.00 62.72 98 LEU A C 1
ATOM 793 O O . LEU A 1 98 ? 14.175 -7.200 -7.102 1.00 62.72 98 LEU A O 1
ATOM 797 N N . PRO A 1 99 ? 14.279 -9.340 -6.401 1.00 52.97 99 PRO A N 1
ATOM 798 C CA . PRO A 1 99 ? 15.385 -9.699 -7.276 1.00 52.97 99 PRO A CA 1
ATOM 799 C C . PRO A 1 99 ? 14.863 -9.825 -8.711 1.00 52.97 99 PRO A C 1
ATOM 801 O O . PRO A 1 99 ? 14.417 -10.891 -9.134 1.00 52.97 99 PRO A O 1
ATOM 804 N N . GLY A 1 100 ? 14.894 -8.721 -9.451 1.00 50.47 100 GLY A N 1
ATOM 805 C CA . GLY A 1 100 ? 14.567 -8.685 -10.867 1.00 50.47 100 GLY A CA 1
ATOM 806 C C . GLY A 1 100 ? 15.512 -7.773 -11.613 1.00 50.47 100 GLY A C 1
ATOM 807 O O . GLY A 1 100 ? 15.638 -6.608 -11.280 1.00 50.47 100 GLY A O 1
ATOM 808 N N . GLY A 1 101 ? 16.176 -8.365 -12.604 1.00 48.50 101 GLY A N 1
ATOM 809 C CA . GLY A 1 101 ? 16.807 -7.692 -13.730 1.00 48.50 101 GLY A CA 1
ATOM 810 C C . GLY A 1 101 ? 17.860 -6.654 -13.382 1.00 48.50 101 GLY A C 1
ATOM 811 O O . GLY A 1 101 ? 17.595 -5.484 -13.587 1.00 48.50 101 GLY A O 1
ATOM 812 N N . ASN A 1 102 ? 19.049 -7.102 -12.956 1.00 52.28 102 ASN A N 1
ATOM 813 C CA . ASN A 1 102 ? 20.309 -6.354 -13.039 1.00 52.28 102 ASN A CA 1
ATOM 814 C C . ASN A 1 102 ? 20.135 -4.831 -12.912 1.00 52.28 102 ASN A C 1
ATOM 816 O O . ASN A 1 102 ? 20.308 -4.105 -13.889 1.00 52.28 102 ASN A O 1
ATOM 820 N N . ASP A 1 103 ? 19.753 -4.381 -11.712 1.00 57.53 103 ASP A N 1
ATOM 821 C CA . ASP A 1 103 ? 19.709 -2.965 -11.347 1.00 57.53 103 ASP A CA 1
ATOM 822 C C . ASP A 1 103 ? 21.123 -2.385 -11.483 1.00 57.53 103 ASP A C 1
ATOM 824 O O . ASP A 1 103 ? 21.955 -2.437 -10.565 1.00 57.53 103 ASP A O 1
ATOM 828 N N . TYR A 1 104 ? 21.401 -1.880 -12.674 1.00 58.06 104 TYR A N 1
ATOM 829 C CA . TYR A 1 104 ? 22.417 -0.887 -12.926 1.00 58.06 104 TYR A CA 1
ATOM 830 C C . TYR A 1 104 ? 21.664 0.423 -13.025 1.00 58.06 104 TYR A C 1
ATOM 832 O O . TYR A 1 104 ? 20.779 0.581 -13.866 1.00 58.06 104 TYR A O 1
ATOM 840 N N . ASP A 1 105 ? 21.989 1.352 -12.138 1.00 63.06 105 ASP A N 1
ATOM 841 C CA . ASP A 1 105 ? 21.565 2.730 -12.301 1.00 63.06 105 ASP A CA 1
ATOM 842 C C . ASP A 1 105 ? 22.344 3.296 -13.497 1.00 63.06 105 ASP A C 1
ATOM 844 O O . ASP A 1 105 ? 23.427 3.860 -13.352 1.00 63.06 105 ASP A O 1
ATOM 848 N N . THR A 1 106 ? 21.848 3.020 -14.708 1.00 64.88 106 THR A N 1
ATOM 849 C CA . THR A 1 106 ? 22.515 3.370 -15.968 1.00 64.88 106 THR A CA 1
ATOM 850 C C . THR A 1 106 ? 22.704 4.869 -16.087 1.00 64.88 106 THR A C 1
ATOM 852 O O . THR A 1 106 ? 23.671 5.296 -16.701 1.00 64.88 106 THR A O 1
ATOM 855 N N . LYS A 1 107 ? 21.840 5.665 -15.447 1.00 62.22 107 LYS A N 1
ATOM 856 C CA . LYS A 1 107 ? 22.001 7.114 -15.342 1.00 62.22 107 LYS A CA 1
ATOM 857 C C . LYS A 1 107 ? 23.152 7.499 -14.430 1.00 62.22 107 LYS A C 1
ATOM 859 O O . LYS A 1 107 ? 23.974 8.312 -14.839 1.00 62.22 107 LYS A O 1
ATOM 864 N N . ALA A 1 108 ? 23.231 6.930 -13.227 1.00 65.69 108 ALA A N 1
ATOM 865 C CA . ALA A 1 108 ? 24.346 7.210 -12.323 1.00 65.69 108 ALA A CA 1
ATOM 866 C C . ALA A 1 108 ? 25.691 6.771 -12.930 1.00 65.69 108 ALA A C 1
ATOM 868 O O . ALA A 1 108 ? 26.647 7.541 -12.918 1.00 65.69 108 ALA A O 1
ATOM 869 N N . LEU A 1 109 ? 25.735 5.583 -13.541 1.00 68.25 109 LEU A N 1
ATOM 870 C CA . LEU A 1 109 ? 26.934 5.039 -14.185 1.00 68.25 109 LEU A CA 1
ATOM 871 C C . LEU A 1 109 ? 27.328 5.814 -15.450 1.00 68.25 109 LEU A C 1
ATOM 873 O O . LEU A 1 109 ? 28.503 6.112 -15.641 1.00 68.25 109 LEU A O 1
ATOM 877 N N . ALA A 1 110 ? 26.368 6.196 -16.297 1.00 66.50 110 ALA A N 1
ATOM 878 C CA . ALA A 1 110 ? 26.638 7.027 -17.471 1.00 66.50 110 ALA A CA 1
ATOM 879 C C . ALA A 1 110 ? 27.206 8.399 -17.079 1.00 66.50 110 ALA A C 1
ATOM 881 O O . ALA A 1 110 ? 28.114 8.902 -17.738 1.00 66.50 110 ALA A O 1
ATOM 882 N N . LEU A 1 111 ? 26.716 8.985 -15.980 1.00 73.00 111 LEU A N 1
ATOM 883 C CA . LEU A 1 111 ? 27.192 10.274 -15.481 1.00 73.00 111 LEU A CA 1
ATOM 884 C C . LEU A 1 111 ? 28.591 10.183 -14.846 1.00 73.00 111 LEU A C 1
ATOM 886 O O . LEU A 1 111 ? 29.387 11.106 -14.996 1.00 73.00 111 LEU A O 1
ATOM 890 N N . GLU A 1 112 ? 28.890 9.083 -14.152 1.00 78.06 112 GLU A N 1
ATOM 891 C CA . GLU A 1 112 ? 30.190 8.834 -13.518 1.00 78.06 112 GLU A CA 1
ATOM 892 C C . GLU A 1 112 ? 31.292 8.537 -14.547 1.00 78.06 112 GLU A C 1
ATOM 894 O O . GLU A 1 112 ? 32.403 9.053 -14.430 1.00 78.06 112 GLU A O 1
ATOM 899 N N . TYR A 1 113 ? 30.972 7.763 -15.588 1.00 74.38 113 TYR A N 1
ATOM 900 C CA . TYR A 1 113 ? 31.928 7.332 -16.615 1.00 74.38 113 TYR A CA 1
ATOM 901 C C . TYR A 1 113 ? 31.879 8.164 -17.908 1.00 74.38 113 TYR A C 1
ATOM 903 O O . TYR A 1 113 ? 32.665 7.925 -18.822 1.00 74.38 113 TYR A O 1
ATOM 911 N N . GLY A 1 114 ? 30.988 9.158 -17.996 1.00 76.44 114 GLY A N 1
ATOM 912 C CA . GLY A 1 114 ? 30.860 10.041 -19.161 1.00 76.44 114 GLY A CA 1
ATOM 913 C C . GLY A 1 114 ? 30.375 9.337 -20.434 1.00 76.44 114 GLY A C 1
ATOM 914 O O . GLY A 1 114 ? 30.752 9.740 -21.533 1.00 76.44 114 GLY A O 1
ATOM 915 N N . LEU A 1 115 ? 29.576 8.278 -20.288 1.00 77.00 115 LEU A N 1
ATOM 916 C CA . LEU A 1 115 ? 29.055 7.455 -21.386 1.00 77.00 115 LEU A CA 1
ATOM 917 C C . LEU A 1 115 ? 27.637 7.886 -21.783 1.00 77.00 115 LEU A C 1
ATOM 919 O O . LEU A 1 115 ? 26.912 8.488 -20.993 1.00 77.00 115 LEU A O 1
ATOM 923 N N . ASP A 1 116 ? 27.219 7.559 -23.008 1.00 79.88 116 ASP A N 1
ATOM 924 C CA . ASP A 1 116 ? 25.831 7.765 -23.427 1.00 79.88 116 ASP A CA 1
ATOM 925 C C . ASP A 1 116 ? 24.912 6.749 -22.728 1.00 79.88 116 ASP A C 1
ATOM 927 O O . ASP A 1 116 ? 25.125 5.535 -22.792 1.00 79.88 116 ASP A O 1
ATOM 931 N N . GLU A 1 117 ? 23.872 7.250 -22.052 1.00 73.31 117 GLU A N 1
ATOM 932 C CA . GLU A 1 117 ? 22.925 6.436 -21.277 1.00 73.31 117 GLU A CA 1
ATOM 933 C C . GLU A 1 117 ? 22.290 5.327 -22.128 1.00 73.31 117 GLU A C 1
ATOM 935 O O . GLU A 1 117 ? 22.068 4.220 -21.635 1.00 73.31 117 GLU A O 1
ATOM 940 N N . LYS A 1 118 ? 22.005 5.600 -23.410 1.00 74.88 118 LYS A N 1
ATOM 941 C CA . LYS A 1 118 ? 21.337 4.634 -24.289 1.00 74.88 118 LYS A CA 1
ATOM 942 C C . LYS A 1 118 ? 22.286 3.535 -24.734 1.00 74.88 118 LYS A C 1
ATOM 944 O O . LYS A 1 118 ? 21.867 2.386 -24.822 1.00 74.88 118 LYS A O 1
ATOM 949 N N . GLU A 1 119 ? 23.540 3.878 -25.002 1.00 78.69 119 GLU A N 1
ATOM 950 C CA . GLU A 1 119 ? 24.564 2.921 -25.425 1.00 78.69 119 GLU A CA 1
ATOM 951 C C . GLU A 1 119 ? 24.941 1.971 -24.278 1.00 78.69 119 GLU A C 1
ATOM 953 O O . GLU A 1 119 ? 25.020 0.754 -24.465 1.00 78.69 119 GLU A O 1
ATOM 958 N N . LEU A 1 120 ? 25.052 2.507 -23.057 1.00 76.12 120 LEU A N 1
ATOM 959 C CA . LEU A 1 120 ? 25.275 1.706 -21.855 1.00 76.12 120 LEU A CA 1
ATOM 960 C C . LEU A 1 120 ? 24.074 0.797 -21.550 1.00 76.12 120 LEU A C 1
ATOM 962 O O . LEU A 1 120 ? 24.253 -0.381 -21.239 1.00 76.12 120 LEU A O 1
ATOM 966 N N . ALA A 1 121 ? 2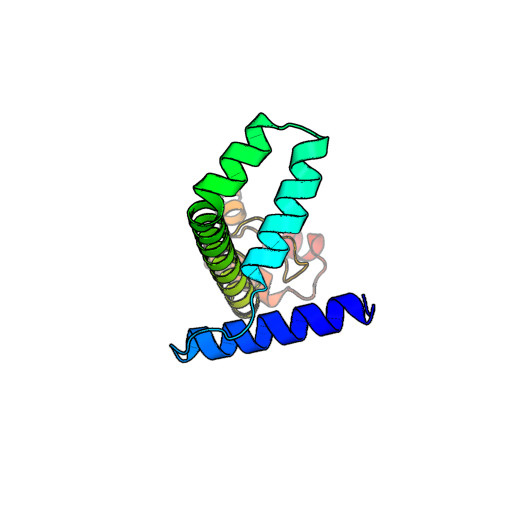2.848 1.313 -21.678 1.00 73.38 121 ALA A N 1
ATOM 967 C CA . ALA A 1 121 ? 21.638 0.519 -21.483 1.00 73.38 121 ALA A CA 1
ATOM 968 C C . ALA A 1 121 ? 21.519 -0.630 -22.504 1.00 73.38 121 ALA A C 1
ATOM 970 O O . ALA A 1 121 ? 21.227 -1.759 -22.106 1.00 73.38 121 ALA A O 1
ATOM 971 N N . ASP A 1 122 ? 21.804 -0.372 -23.786 1.00 78.88 122 ASP A N 1
ATOM 972 C CA . ASP A 1 122 ? 21.783 -1.390 -24.848 1.00 78.88 122 ASP A CA 1
ATOM 973 C C . ASP A 1 122 ? 22.837 -2.484 -24.601 1.00 78.88 122 ASP A C 1
ATOM 975 O O . ASP A 1 122 ? 22.547 -3.680 -24.707 1.00 78.88 122 ASP A O 1
ATOM 979 N N . CYS A 1 123 ? 24.045 -2.102 -24.165 1.00 76.75 123 CYS A N 1
ATOM 980 C CA . CYS A 1 123 ? 25.095 -3.058 -23.812 1.00 76.75 123 CYS A CA 1
ATOM 981 C C . CYS A 1 123 ? 24.693 -3.969 -22.640 1.00 76.75 123 CYS A C 1
ATOM 983 O O . CYS A 1 123 ? 24.862 -5.191 -22.718 1.00 76.75 123 CYS A O 1
ATOM 985 N N . LE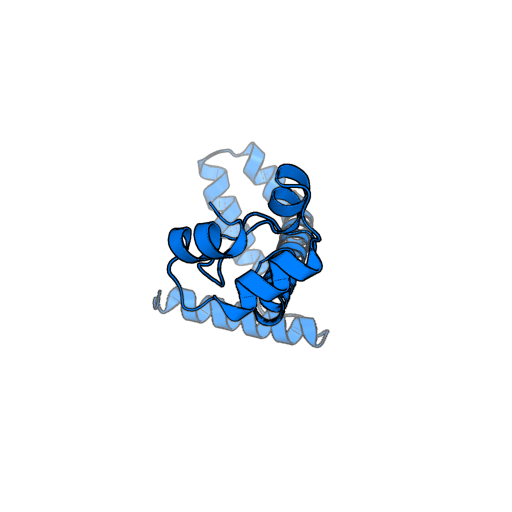U A 1 124 ? 24.143 -3.395 -21.566 1.00 77.19 124 LEU A N 1
ATOM 986 C CA . LEU A 1 124 ? 23.744 -4.141 -20.367 1.00 77.19 124 LEU A CA 1
ATOM 987 C C . LEU A 1 124 ? 22.544 -5.058 -20.632 1.00 77.19 124 LEU A C 1
ATOM 989 O O . LEU A 1 124 ? 22.456 -6.153 -20.069 1.00 77.19 124 LEU A O 1
ATOM 993 N N . GLU A 1 125 ? 21.627 -4.648 -21.510 1.00 75.81 125 GLU A N 1
ATOM 994 C CA . GLU A 1 125 ? 20.508 -5.485 -21.939 1.00 75.81 125 GLU A CA 1
ATOM 995 C C . GLU A 1 125 ? 20.993 -6.681 -22.768 1.00 75.81 125 GLU A C 1
ATOM 997 O O . GLU A 1 125 ? 20.625 -7.826 -22.485 1.00 75.81 125 GLU A O 1
ATOM 1002 N N . LYS A 1 126 ? 21.884 -6.438 -23.733 1.00 81.50 126 LYS A N 1
ATOM 1003 C CA . LYS A 1 126 ? 22.437 -7.470 -24.619 1.00 81.50 126 LYS A CA 1
ATOM 1004 C C . LYS A 1 126 ? 23.280 -8.506 -23.876 1.00 81.50 126 LYS A C 1
ATOM 1006 O O . LYS A 1 126 ? 23.292 -9.674 -24.260 1.00 81.50 126 LYS A O 1
ATOM 1011 N N . ASN A 1 127 ? 23.933 -8.095 -22.790 1.00 75.56 127 ASN A N 1
ATOM 1012 C CA . ASN A 1 127 ? 24.823 -8.929 -21.983 1.00 75.56 127 ASN A CA 1
ATOM 1013 C C . ASN A 1 127 ? 24.215 -9.352 -20.636 1.00 75.56 127 ASN A C 1
ATOM 1015 O O . ASN A 1 127 ? 24.928 -9.787 -19.734 1.00 75.56 127 ASN A O 1
ATOM 1019 N N . ARG A 1 128 ? 22.884 -9.292 -20.490 1.00 72.31 128 ARG A N 1
ATOM 1020 C CA . ARG A 1 128 ? 22.169 -9.672 -19.254 1.00 72.31 128 ARG A CA 1
ATOM 1021 C C . ARG A 1 128 ? 22.434 -11.115 -18.790 1.00 72.31 128 ARG A C 1
ATOM 1023 O O . ARG A 1 128 ? 22.185 -11.433 -17.631 1.00 72.31 128 ARG A O 1
ATOM 1030 N N . TYR A 1 129 ? 22.903 -11.985 -19.683 1.00 67.88 129 TYR A N 1
ATOM 1031 C CA . TYR A 1 129 ? 23.249 -13.376 -19.376 1.00 67.88 129 TYR A CA 1
ATOM 1032 C C . TYR A 1 129 ? 24.582 -13.533 -18.624 1.00 67.88 129 TYR A C 1
ATOM 1034 O O . TYR A 1 129 ? 24.831 -14.606 -18.077 1.00 67.88 129 TYR A O 1
ATOM 1042 N N . LEU A 1 130 ? 25.433 -12.502 -18.610 1.00 69.62 130 LEU A N 1
ATOM 1043 C CA . LEU A 1 130 ? 26.672 -12.477 -17.834 1.00 69.62 130 LEU A CA 1
ATOM 1044 C C . LEU A 1 130 ? 26.375 -12.202 -16.353 1.00 69.62 130 LEU A C 1
ATOM 1046 O O . LEU A 1 130 ? 25.360 -11.588 -16.007 1.00 69.62 130 LEU A O 1
ATOM 1050 N N . GLY A 1 131 ? 27.271 -12.644 -15.465 1.00 63.72 131 GLY A N 1
ATOM 1051 C CA . GLY A 1 131 ? 27.196 -12.297 -14.045 1.00 63.72 131 GLY A CA 1
ATOM 1052 C C . GLY A 1 131 ? 27.263 -10.779 -13.832 1.00 63.72 131 GLY A C 1
ATOM 1053 O O . GLY A 1 131 ? 27.803 -10.053 -14.664 1.00 63.72 131 GLY A O 1
ATOM 1054 N N . LYS A 1 132 ? 26.724 -10.275 -12.711 1.00 67.56 132 LYS A N 1
ATOM 1055 C CA . LYS A 1 132 ? 26.578 -8.824 -12.481 1.00 67.56 132 LYS A CA 1
ATOM 1056 C C . LYS A 1 132 ? 27.898 -8.045 -12.625 1.00 67.56 132 LYS A C 1
ATOM 1058 O O . LYS A 1 132 ? 27.902 -6.982 -13.238 1.00 67.56 132 LYS A O 1
ATOM 1063 N N . GLU A 1 133 ? 28.989 -8.553 -12.056 1.00 69.25 133 GLU A N 1
ATOM 1064 C CA . GLU A 1 133 ? 30.313 -7.915 -12.145 1.00 69.25 133 GLU A CA 1
ATOM 1065 C C . GLU A 1 133 ? 30.918 -8.042 -13.548 1.00 69.25 133 GLU A C 1
ATOM 1067 O O . GLU A 1 133 ? 31.451 -7.074 -14.076 1.00 69.25 133 GLU A O 1
ATOM 1072 N N . GLU A 1 134 ? 30.766 -9.200 -14.192 1.00 75.25 134 GLU A N 1
ATOM 1073 C CA . GLU A 1 134 ? 31.286 -9.449 -15.543 1.00 75.25 134 GLU A CA 1
ATOM 1074 C C . GLU A 1 134 ? 30.602 -8.574 -16.595 1.00 75.25 134 GLU A C 1
ATOM 1076 O O . GLU A 1 134 ? 31.264 -8.027 -17.471 1.00 75.25 134 GLU A O 1
ATOM 1081 N N . CYS A 1 135 ? 29.282 -8.407 -16.493 1.00 70.38 135 CYS A N 1
ATOM 1082 C CA . CYS A 1 135 ? 28.511 -7.545 -17.383 1.00 70.38 135 CYS A CA 1
ATOM 1083 C C . CYS A 1 135 ? 28.906 -6.071 -17.210 1.00 70.38 135 CYS A C 1
ATOM 1085 O O . CYS A 1 135 ? 29.037 -5.346 -18.196 1.00 70.38 135 CYS A O 1
ATOM 1087 N N . LEU A 1 136 ? 29.160 -5.643 -15.966 1.00 75.25 136 LEU A N 1
ATOM 1088 C CA . LEU A 1 136 ? 29.586 -4.277 -15.679 1.00 75.25 136 LEU A CA 1
ATOM 1089 C C . LEU A 1 136 ? 30.991 -4.002 -16.234 1.00 75.25 136 LEU A C 1
ATOM 1091 O O . LEU A 1 136 ? 31.178 -3.011 -16.930 1.00 75.25 136 LEU A O 1
ATOM 1095 N N . ASN A 1 137 ? 31.944 -4.906 -15.998 1.00 79.25 137 ASN A N 1
ATOM 1096 C CA . ASN A 1 137 ? 33.304 -4.806 -16.535 1.00 79.25 137 ASN A CA 1
ATOM 1097 C C . ASN A 1 137 ? 33.304 -4.818 -18.070 1.00 79.25 137 ASN A C 1
ATOM 1099 O O . ASN A 1 137 ? 33.963 -3.997 -18.703 1.00 79.25 137 ASN A O 1
ATOM 1103 N N . TYR A 1 138 ? 32.487 -5.683 -18.682 1.00 80.31 138 TYR A N 1
ATOM 1104 C CA . TYR A 1 138 ? 32.368 -5.770 -20.136 1.00 80.31 138 TYR A CA 1
ATOM 1105 C C . TYR A 1 138 ? 31.798 -4.490 -20.763 1.00 80.31 138 TYR A C 1
ATOM 1107 O O . TYR A 1 138 ? 32.319 -4.020 -21.771 1.00 80.31 138 TYR A O 1
ATOM 1115 N N . CYS A 1 139 ? 30.746 -3.913 -20.173 1.00 75.75 139 CYS A N 1
ATOM 1116 C CA . CYS A 1 139 ? 30.089 -2.726 -20.724 1.00 75.75 139 CYS A CA 1
ATOM 1117 C C . CYS A 1 139 ? 30.761 -1.399 -20.347 1.00 75.75 139 CYS A C 1
AT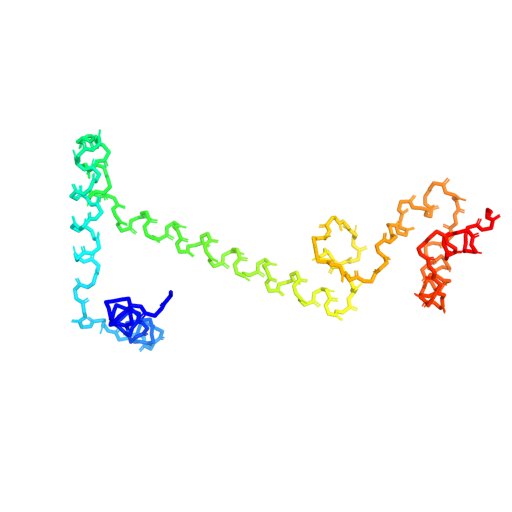OM 1119 O O . CYS A 1 139 ? 30.623 -0.432 -21.089 1.00 75.75 139 CYS A O 1
ATOM 1121 N N . LEU A 1 140 ? 31.493 -1.338 -19.230 1.00 78.06 140 LEU A N 1
ATOM 1122 C CA . LEU A 1 140 ? 32.275 -0.160 -18.837 1.00 78.06 140 LEU A CA 1
ATOM 1123 C C . LEU A 1 140 ? 33.726 -0.206 -19.348 1.00 78.06 140 LEU A C 1
ATOM 1125 O O . LEU A 1 140 ? 34.426 0.800 -19.262 1.00 78.06 140 LEU A O 1
ATOM 1129 N N . GLY A 1 141 ? 34.178 -1.344 -19.886 1.00 73.31 141 GLY A N 1
ATOM 1130 C CA . GLY A 1 141 ? 35.544 -1.521 -20.385 1.00 73.31 141 GLY A CA 1
ATOM 1131 C C . GLY A 1 141 ? 36.610 -1.506 -19.285 1.00 73.31 141 GLY A C 1
ATOM 1132 O O . GLY A 1 141 ? 37.715 -1.019 -19.531 1.00 73.31 141 GLY A O 1
ATOM 1133 N N . ILE A 1 142 ? 36.263 -1.996 -18.087 1.00 67.81 142 ILE A N 1
ATOM 1134 C CA . ILE A 1 142 ? 37.128 -2.066 -16.891 1.00 67.81 142 ILE A CA 1
ATOM 1135 C C . ILE A 1 142 ? 37.693 -3.479 -16.731 1.00 67.81 142 ILE A C 1
ATOM 1137 O O . ILE A 1 142 ? 36.937 -4.449 -16.968 1.00 67.81 142 ILE A O 1
#

pLDDT: mean 75.79, std 9.91, range [46.75, 94.12]